Protein AF-A0A641RES5-F1 (afdb_monomer_lite)

Sequence (97 aa):
DKEAGMHVYKGEKPREEKEKRKERELVNVARDIFGRQTRITYIDLCEQLQQVLDIKERTAKSYIRFMRERDIITKDTANQSCFVIGSYNLRWNTSCP

pLDDT: mean 74.21, std 16.54, range [33.75, 90.44]

Foldseek 3Di:
DDDPPPPPCPDPPDPVVVVVVVVVQLLVLLVVVCVVPQKDFPVRQLVSCCVSVVDDSVVSVVSVVVCVVLQQWDQDPVHNRIIGGGPNVVVPVVPDD

Organism: Bacteroides ovatus (NCBI:txid28116)

Secondary structure (DSSP, 8-state):
---------TT---HHHHHHHHHHHHHHHHHHHHHH-S-EEHHHHHHHHHHHHT--HHHHHHHHHHHHHTTSEEE-SS-TTEEEE-GGGGGTTT---

Structure (mmCIF, N/CA/C/O backbone):
data_AF-A0A641RES5-F1
#
_entry.id   AF-A0A641RES5-F1
#
loop_
_atom_site.group_PDB
_atom_site.id
_atom_site.type_symbol
_atom_site.label_atom_id
_atom_site.label_alt_id
_atom_site.label_comp_id
_atom_site.label_asym_id
_atom_site.label_entity_id
_atom_site.label_seq_id
_atom_site.pdbx_PDB_ins_code
_atom_site.Cartn_x
_atom_site.Cartn_y
_atom_site.Cartn_z
_atom_site.occupancy
_atom_site.B_iso_or_equiv
_atom_site.auth_seq_id
_atom_site.auth_comp_id
_atom_site.auth_asym_id
_atom_site.auth_atom_id
_atom_site.pdbx_PDB_model_num
ATOM 1 N N . ASP A 1 1 ? 7.096 23.165 43.212 1.00 45.72 1 ASP A N 1
ATOM 2 C CA . ASP A 1 1 ? 6.485 21.858 42.948 1.00 45.72 1 ASP A CA 1
ATOM 3 C C . ASP A 1 1 ? 5.236 22.102 42.115 1.00 45.72 1 ASP A C 1
ATOM 5 O O . ASP A 1 1 ? 4.315 22.736 42.613 1.00 45.72 1 ASP A O 1
ATOM 9 N N . LYS A 1 2 ? 5.300 21.862 40.801 1.00 47.94 2 LYS A N 1
ATOM 10 C CA . LYS A 1 2 ? 4.318 22.367 39.828 1.00 47.94 2 LYS A CA 1
ATOM 11 C C . LYS A 1 2 ? 3.690 21.181 39.108 1.00 47.94 2 LYS A C 1
ATOM 13 O O . LYS A 1 2 ? 4.360 20.528 38.318 1.00 47.94 2 LYS A O 1
ATOM 18 N N . GLU A 1 3 ? 2.434 20.928 39.466 1.00 42.59 3 GLU A N 1
ATOM 19 C CA . GLU A 1 3 ? 1.378 20.293 38.675 1.00 42.59 3 GLU A CA 1
ATOM 20 C C . GLU A 1 3 ? 1.875 19.352 37.573 1.00 42.59 3 GLU A C 1
ATOM 22 O O . GLU A 1 3 ? 2.050 19.734 36.414 1.00 42.59 3 GLU A O 1
ATOM 27 N N . ALA A 1 4 ? 2.054 18.084 37.948 1.00 50.34 4 ALA A N 1
ATOM 28 C CA . ALA A 1 4 ? 2.066 16.977 37.011 1.00 50.34 4 ALA A CA 1
ATOM 29 C C . ALA A 1 4 ? 0.719 16.972 36.272 1.00 50.34 4 ALA A C 1
ATOM 31 O O . ALA A 1 4 ? -0.271 16.425 36.757 1.00 50.34 4 ALA A O 1
ATOM 32 N N . GLY A 1 5 ? 0.692 17.645 35.120 1.00 47.56 5 GLY A N 1
ATOM 33 C CA . GLY A 1 5 ? -0.402 17.655 34.162 1.00 47.56 5 GLY A CA 1
ATOM 34 C C . GLY A 1 5 ? -0.693 16.235 33.705 1.00 47.56 5 GLY A C 1
ATOM 35 O O . GLY A 1 5 ? -0.147 15.750 32.715 1.00 47.56 5 GLY A O 1
ATOM 36 N N . MET A 1 6 ? -1.549 15.563 34.469 1.00 60.38 6 MET A N 1
ATOM 37 C CA . MET A 1 6 ? -2.173 14.299 34.137 1.00 60.38 6 MET A CA 1
ATOM 38 C C . MET A 1 6 ? -3.045 14.529 32.904 1.00 60.38 6 MET A C 1
ATOM 40 O O . MET A 1 6 ? -4.235 14.823 33.003 1.00 60.38 6 MET A O 1
ATOM 44 N N . HIS A 1 7 ? -2.454 14.394 31.719 1.00 52.59 7 HIS A N 1
ATOM 45 C CA . HIS A 1 7 ? -3.217 14.197 30.499 1.00 52.59 7 HIS A CA 1
ATOM 46 C C . HIS A 1 7 ? -3.802 12.782 30.551 1.00 52.59 7 HIS A C 1
ATOM 48 O O . HIS A 1 7 ? -3.266 11.822 30.005 1.00 52.59 7 HIS A O 1
ATOM 54 N N . VAL A 1 8 ? -4.901 12.650 31.288 1.00 47.84 8 VAL A N 1
ATOM 55 C CA . VAL A 1 8 ? -5.742 11.461 31.275 1.00 47.84 8 VAL A CA 1
ATOM 56 C C . VAL A 1 8 ? -6.484 11.476 29.941 1.00 47.84 8 VAL A C 1
ATOM 58 O O . VAL A 1 8 ? -7.537 12.098 29.823 1.00 47.84 8 VAL A O 1
ATOM 61 N N . TYR A 1 9 ? -5.944 10.809 28.919 1.00 45.97 9 TYR A N 1
ATOM 62 C CA . TYR A 1 9 ? -6.639 10.617 27.644 1.00 45.97 9 TYR A CA 1
ATOM 63 C C . TYR A 1 9 ? -7.752 9.561 27.812 1.00 45.97 9 TYR A C 1
ATOM 65 O O . TYR A 1 9 ? -7.697 8.437 27.314 1.00 45.97 9 TYR A O 1
ATOM 73 N N . LYS A 1 10 ? -8.806 9.914 28.558 1.00 50.06 10 LYS A N 1
ATOM 74 C CA . LYS A 1 10 ? -10.096 9.207 28.562 1.00 50.06 10 LYS A CA 1
ATOM 75 C C . LYS A 1 10 ? -10.806 9.513 27.235 1.00 50.06 10 LYS A C 1
ATOM 77 O O . LYS A 1 10 ? -11.682 10.364 27.166 1.00 50.06 10 LYS A O 1
ATOM 82 N N . GLY A 1 11 ? -10.377 8.845 26.165 1.00 49.16 11 GLY A N 1
ATOM 83 C CA . GLY A 1 11 ? -10.937 9.013 24.815 1.00 49.16 11 GLY A CA 1
ATOM 84 C C . GLY A 1 11 ? -10.236 8.223 23.702 1.00 49.16 11 GLY A C 1
ATOM 85 O O . GLY A 1 11 ? -10.750 8.138 22.589 1.00 49.16 11 GLY A O 1
ATOM 86 N N . GLU A 1 12 ? -9.089 7.601 23.976 1.00 44.47 12 GLU A N 1
ATOM 87 C CA . GLU A 1 12 ? -8.310 6.838 23.000 1.00 44.47 12 GLU A CA 1
ATOM 88 C C . GLU A 1 12 ? -8.841 5.402 22.942 1.00 44.47 12 GLU A C 1
ATOM 90 O O . GLU A 1 12 ? -8.258 4.471 23.489 1.00 44.47 12 GLU A O 1
ATOM 95 N N . LYS A 1 13 ? -9.960 5.179 22.241 1.00 42.97 13 LYS A N 1
ATOM 96 C CA . LYS A 1 13 ? -10.073 3.883 21.559 1.00 42.97 13 LYS A CA 1
ATOM 97 C C . LYS A 1 13 ? -8.989 3.860 20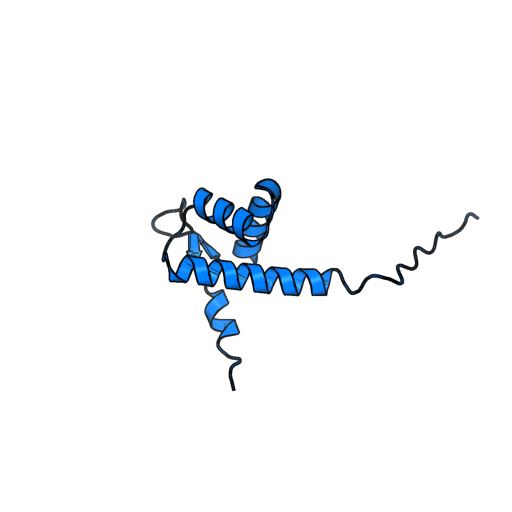.473 1.00 42.97 13 LYS A C 1
ATOM 99 O O . LYS A 1 13 ? -8.854 4.821 19.712 1.00 42.97 13 LYS A O 1
ATOM 104 N N . PRO A 1 14 ? -8.153 2.820 20.477 1.00 49.91 14 PRO A N 1
ATOM 105 C CA . PRO A 1 14 ? -6.708 2.947 20.576 1.00 49.91 14 PRO A CA 1
ATOM 106 C C . PRO A 1 14 ? -6.098 3.233 19.209 1.00 49.91 14 PRO A C 1
ATOM 108 O O . PRO A 1 14 ? -6.577 2.746 18.182 1.00 49.91 14 PRO A O 1
ATOM 111 N N . ARG A 1 15 ? -5.001 3.992 19.195 1.00 49.91 15 ARG A N 1
ATOM 112 C CA . ARG A 1 15 ? -4.164 4.224 18.006 1.00 49.91 15 ARG A CA 1
ATOM 113 C C . ARG A 1 15 ? -3.895 2.917 17.240 1.00 49.91 15 ARG A C 1
ATOM 115 O O . ARG A 1 15 ? -4.025 2.879 16.021 1.00 49.91 15 ARG A O 1
ATOM 122 N N . GLU A 1 16 ? -3.714 1.832 17.987 1.00 55.03 16 GLU A N 1
ATOM 123 C CA . GLU A 1 16 ? -3.505 0.477 17.483 1.00 55.03 16 GLU A CA 1
ATOM 124 C C . GLU A 1 16 ? -4.707 -0.133 16.725 1.00 55.03 16 GLU A C 1
ATOM 126 O O . GLU A 1 16 ? -4.521 -0.772 15.693 1.00 55.03 16 GLU A O 1
ATOM 131 N N . GLU A 1 17 ? -5.954 0.079 17.160 1.00 55.75 17 GLU A N 1
ATOM 132 C CA . GLU A 1 17 ? -7.145 -0.452 16.461 1.00 55.75 17 GLU A CA 1
ATOM 133 C C . GLU A 1 17 ? -7.400 0.297 15.147 1.00 55.75 17 GLU A C 1
ATOM 135 O O . GLU A 1 17 ? -7.780 -0.304 14.137 1.00 55.75 17 GLU A O 1
ATOM 140 N N . LYS A 1 18 ? -7.128 1.611 15.126 1.00 61.38 18 LYS A N 1
ATOM 141 C CA . LYS A 1 18 ? -7.142 2.395 13.882 1.00 61.38 18 LYS A CA 1
ATOM 142 C C . LYS A 1 18 ? -6.080 1.897 12.902 1.00 61.38 18 LYS A C 1
ATOM 144 O O . LYS A 1 18 ? -6.350 1.846 11.705 1.00 61.38 18 LYS A O 1
ATOM 149 N N . GLU A 1 19 ? -4.904 1.510 13.385 1.00 64.56 19 GLU A N 1
ATOM 150 C CA . GLU A 1 19 ? -3.841 0.955 12.541 1.00 64.56 19 GLU A CA 1
ATOM 151 C C . GLU A 1 19 ? -4.158 -0.459 12.044 1.00 64.56 19 GLU A C 1
ATOM 153 O O . GLU A 1 19 ? -3.985 -0.726 10.858 1.00 64.56 19 GLU A O 1
ATOM 158 N N . LYS A 1 20 ? -4.745 -1.330 12.874 1.00 69.25 20 LYS A N 1
ATOM 159 C CA . LYS A 1 20 ? -5.210 -2.665 12.446 1.00 69.25 20 LYS A CA 1
ATOM 160 C C . LYS A 1 20 ? -6.280 -2.598 11.359 1.00 69.25 20 LYS A C 1
ATOM 162 O O . LYS A 1 20 ? -6.331 -3.472 10.493 1.00 69.25 20 LYS A O 1
ATOM 167 N N . ARG A 1 21 ? -7.157 -1.589 11.398 1.00 68.75 21 ARG A N 1
ATOM 168 C CA . ARG A 1 21 ? -8.148 -1.370 10.335 1.00 68.75 21 ARG A CA 1
ATOM 169 C C . ARG A 1 21 ? -7.478 -0.871 9.054 1.00 68.75 21 ARG A C 1
ATOM 171 O O . ARG A 1 21 ? -7.745 -1.429 7.999 1.00 68.75 21 ARG A O 1
ATOM 178 N N . LYS A 1 22 ? -6.544 0.083 9.158 1.00 72.44 22 LYS A N 1
ATOM 179 C CA . LYS A 1 22 ? -5.751 0.577 8.017 1.00 72.44 22 LYS A CA 1
ATOM 180 C C . LYS A 1 22 ? -4.918 -0.513 7.357 1.00 72.44 22 LYS A C 1
ATOM 182 O O . LYS A 1 22 ? -4.872 -0.568 6.140 1.00 72.44 22 LYS A O 1
ATOM 187 N N . GLU A 1 23 ? -4.285 -1.388 8.132 1.00 78.81 23 GLU A N 1
ATOM 188 C CA . GLU A 1 23 ? -3.538 -2.518 7.582 1.00 78.81 23 GLU A CA 1
ATOM 189 C C . GLU A 1 23 ? -4.443 -3.431 6.761 1.00 78.81 23 GLU A C 1
ATOM 191 O O . GLU A 1 23 ? -4.104 -3.762 5.630 1.00 78.81 23 GLU A O 1
ATOM 196 N N . ARG A 1 24 ? -5.611 -3.802 7.297 1.00 80.44 24 ARG A N 1
ATOM 197 C CA . ARG A 1 24 ? -6.569 -4.631 6.557 1.00 80.44 24 ARG A CA 1
ATOM 198 C C . ARG A 1 24 ? -7.029 -3.958 5.270 1.00 80.44 24 ARG A C 1
ATOM 200 O O . ARG A 1 24 ? -7.105 -4.629 4.247 1.00 80.44 24 ARG A O 1
ATOM 207 N N . GLU A 1 25 ? -7.288 -2.654 5.310 1.00 83.06 25 GLU A N 1
ATOM 208 C CA . GLU A 1 25 ? -7.655 -1.879 4.121 1.00 83.06 25 GLU A CA 1
ATOM 209 C C . GLU A 1 25 ? -6.511 -1.888 3.100 1.00 83.06 25 GLU A C 1
ATOM 211 O O . GLU A 1 25 ? -6.736 -2.229 1.947 1.00 83.06 25 GLU A O 1
ATOM 216 N N . LEU A 1 26 ? -5.269 -1.625 3.525 1.00 85.06 26 LEU A N 1
ATOM 217 C CA . LEU A 1 26 ? -4.076 -1.668 2.671 1.00 85.06 26 LEU A CA 1
ATOM 218 C C . LEU A 1 26 ? -3.880 -3.046 2.025 1.00 85.06 26 LEU A C 1
ATOM 220 O O . LEU A 1 26 ? -3.604 -3.127 0.831 1.00 85.06 26 LEU A O 1
ATOM 224 N N . VAL A 1 27 ? -4.047 -4.128 2.788 1.00 84.31 27 VAL A N 1
ATOM 225 C CA . VAL A 1 27 ? -3.967 -5.504 2.274 1.00 84.31 27 VAL A CA 1
ATOM 226 C C . VAL A 1 27 ? -5.073 -5.768 1.257 1.00 84.31 27 VAL A C 1
ATOM 228 O O . VAL A 1 27 ? -4.807 -6.353 0.209 1.00 84.31 27 VAL A O 1
ATOM 231 N N . ASN A 1 28 ? -6.303 -5.338 1.541 1.00 84.06 28 ASN A N 1
ATOM 232 C CA . ASN A 1 28 ? -7.434 -5.552 0.646 1.00 84.06 28 ASN A CA 1
ATOM 233 C C . ASN A 1 28 ? -7.289 -4.741 -0.649 1.00 84.06 28 ASN A C 1
ATOM 235 O O . ASN A 1 28 ? -7.533 -5.273 -1.725 1.00 84.06 28 ASN A O 1
ATOM 239 N N . VAL A 1 29 ? -6.805 -3.499 -0.551 1.00 85.94 29 VAL A N 1
ATOM 240 C CA . VAL A 1 29 ? -6.455 -2.646 -1.694 1.00 85.94 29 VAL A CA 1
ATOM 241 C C . VAL A 1 29 ? -5.365 -3.298 -2.524 1.00 85.94 29 VAL A C 1
ATOM 243 O O . VAL A 1 29 ? -5.560 -3.501 -3.714 1.00 85.94 29 VAL A O 1
ATOM 246 N N . ALA A 1 30 ? -4.254 -3.711 -1.907 1.00 85.00 30 ALA A N 1
ATOM 247 C CA . ALA A 1 30 ? -3.211 -4.441 -2.616 1.00 85.00 30 ALA A CA 1
ATOM 248 C C . ALA A 1 30 ? -3.796 -5.681 -3.309 1.00 85.00 30 ALA A C 1
ATOM 250 O O . ALA A 1 30 ? -3.522 -5.905 -4.479 1.00 85.00 30 ALA A O 1
ATOM 251 N N . ARG A 1 31 ? -4.664 -6.453 -2.647 1.00 83.44 31 ARG A N 1
ATOM 252 C CA . ARG A 1 31 ? -5.302 -7.627 -3.257 1.00 83.44 31 ARG A CA 1
ATOM 253 C C . ARG A 1 31 ? -6.190 -7.273 -4.452 1.00 83.44 31 ARG A C 1
ATOM 255 O O . ARG A 1 31 ? -6.115 -7.972 -5.456 1.00 83.44 31 ARG A O 1
ATOM 262 N N . ASP A 1 32 ? -7.009 -6.229 -4.359 1.00 85.75 32 ASP A N 1
ATOM 263 C CA . ASP A 1 32 ? -7.877 -5.796 -5.463 1.00 85.75 32 ASP A CA 1
ATOM 264 C C . ASP A 1 32 ? -7.049 -5.331 -6.670 1.00 85.75 32 ASP A C 1
ATOM 266 O O . ASP A 1 32 ? -7.292 -5.747 -7.802 1.00 85.75 32 ASP A O 1
ATOM 270 N N . ILE A 1 33 ? -5.994 -4.561 -6.398 1.00 85.62 33 ILE A N 1
ATOM 271 C CA . ILE A 1 33 ? -5.025 -4.083 -7.385 1.00 85.62 33 ILE A CA 1
ATOM 272 C C . ILE A 1 33 ? -4.305 -5.253 -8.056 1.00 85.62 33 ILE A C 1
ATOM 274 O O . ILE A 1 33 ? -4.331 -5.395 -9.280 1.00 85.62 33 ILE A O 1
ATOM 278 N N . PHE A 1 34 ? -3.669 -6.109 -7.252 1.00 84.06 34 PHE A N 1
ATOM 279 C CA . PHE A 1 34 ? -2.859 -7.216 -7.747 1.00 84.06 34 PHE A CA 1
ATOM 280 C C . PHE A 1 34 ? -3.702 -8.322 -8.388 1.00 84.06 34 PHE A C 1
ATOM 282 O O . PHE A 1 34 ? -3.206 -9.056 -9.241 1.00 84.06 34 PHE A O 1
ATOM 289 N N . GLY A 1 35 ? -4.987 -8.414 -8.029 1.00 81.69 35 GLY A N 1
ATOM 290 C CA . GLY A 1 35 ? -5.964 -9.269 -8.697 1.00 81.69 35 GLY A CA 1
ATOM 291 C C . GLY A 1 35 ? -6.254 -8.839 -10.137 1.00 81.69 35 GLY A C 1
ATOM 292 O O . GLY A 1 35 ? -6.604 -9.682 -10.959 1.00 81.69 35 GLY A O 1
ATOM 293 N N . ARG A 1 36 ? -6.069 -7.552 -10.465 1.00 84.12 36 ARG A N 1
ATOM 294 C CA . ARG A 1 36 ? -6.197 -7.017 -11.833 1.00 84.12 36 ARG A CA 1
ATOM 295 C C . ARG A 1 36 ? -4.857 -6.943 -12.563 1.00 84.12 36 ARG A C 1
ATOM 297 O O . ARG A 1 36 ? -4.815 -7.129 -13.775 1.00 84.12 36 ARG A O 1
ATOM 304 N N . GLN A 1 37 ? -3.768 -6.671 -11.845 1.00 79.00 37 GLN A N 1
ATOM 305 C CA . GLN A 1 37 ? -2.420 -6.554 -12.403 1.00 79.00 37 GLN A CA 1
ATOM 306 C C . GLN A 1 37 ? -1.392 -7.277 -11.533 1.00 79.00 37 GLN A C 1
ATOM 308 O O . GLN A 1 37 ? -1.109 -6.859 -10.420 1.00 79.00 37 GLN A O 1
ATOM 313 N N . THR A 1 38 ? -0.711 -8.290 -12.065 1.00 80.69 38 THR A N 1
ATOM 314 C CA . THR A 1 38 ? 0.333 -9.028 -11.325 1.00 80.69 38 THR A CA 1
ATOM 315 C C . THR A 1 38 ? 1.545 -8.174 -10.939 1.00 80.69 38 THR A C 1
ATOM 317 O O . THR A 1 38 ? 2.298 -8.551 -10.045 1.00 80.69 38 THR A O 1
ATOM 320 N N . ARG A 1 39 ? 1.732 -7.023 -11.595 1.00 84.56 39 ARG A N 1
ATOM 321 C CA . ARG A 1 3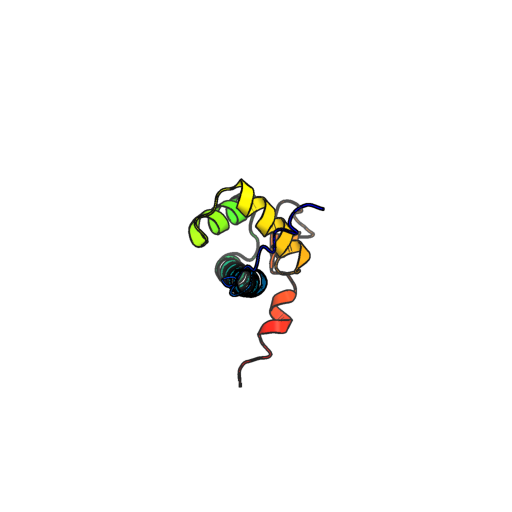9 ? 2.814 -6.064 -11.360 1.00 84.56 39 ARG A CA 1
ATOM 322 C C . ARG A 1 39 ? 2.268 -4.645 -11.435 1.00 84.56 39 ARG A C 1
ATOM 324 O O . ARG A 1 39 ? 1.565 -4.320 -12.387 1.00 84.56 39 ARG A O 1
ATOM 331 N N . ILE A 1 40 ? 2.643 -3.808 -10.477 1.00 87.81 40 ILE A N 1
ATOM 332 C CA . ILE A 1 40 ? 2.239 -2.402 -10.432 1.00 87.81 40 ILE A CA 1
ATOM 333 C C . ILE A 1 40 ? 3.458 -1.497 -10.283 1.00 87.81 40 ILE A C 1
ATOM 335 O O . ILE A 1 40 ? 4.400 -1.811 -9.553 1.00 87.81 40 ILE A O 1
ATOM 339 N N . THR A 1 41 ? 3.469 -0.369 -10.988 1.00 90.31 41 THR A N 1
ATOM 340 C CA . THR A 1 41 ? 4.547 0.617 -10.842 1.00 90.31 41 THR A CA 1
ATOM 341 C C . THR A 1 41 ? 4.367 1.428 -9.564 1.00 90.31 41 THR A C 1
ATOM 343 O O . THR A 1 41 ? 3.281 1.512 -8.998 1.00 90.31 41 THR A O 1
ATOM 346 N N . TYR A 1 42 ? 5.440 2.065 -9.100 1.00 86.19 42 TYR A N 1
ATOM 347 C CA . TYR A 1 42 ? 5.369 2.945 -7.934 1.00 86.19 42 TYR A CA 1
ATOM 348 C C . TYR A 1 42 ? 4.336 4.078 -8.075 1.00 86.19 42 TYR A C 1
ATOM 350 O O . TYR A 1 42 ? 3.673 4.426 -7.100 1.00 86.19 42 TYR A O 1
ATOM 358 N N . ILE A 1 43 ? 4.226 4.651 -9.279 1.00 89.44 43 ILE A N 1
ATOM 359 C CA . ILE A 1 43 ? 3.325 5.770 -9.585 1.00 89.44 43 ILE A CA 1
ATOM 360 C C . ILE A 1 43 ? 1.878 5.300 -9.436 1.00 89.44 43 ILE A C 1
ATOM 362 O O . ILE A 1 43 ? 1.138 5.851 -8.627 1.00 89.44 43 ILE A O 1
ATOM 366 N N . ASP A 1 44 ? 1.538 4.204 -10.111 1.00 89.88 44 ASP A N 1
ATOM 367 C CA . ASP A 1 44 ? 0.188 3.641 -10.112 1.00 89.88 44 ASP A CA 1
ATOM 368 C C . ASP A 1 44 ? -0.218 3.156 -8.710 1.00 89.88 44 ASP A C 1
ATOM 370 O O . ASP A 1 44 ? -1.305 3.455 -8.224 1.00 89.88 44 ASP A O 1
ATOM 374 N N . LEU A 1 45 ? 0.703 2.518 -7.975 1.00 88.00 45 LEU A N 1
ATOM 375 C CA . LEU A 1 45 ? 0.456 2.099 -6.592 1.00 88.00 45 LEU A CA 1
ATOM 376 C C . LEU A 1 45 ? 0.146 3.297 -5.686 1.00 88.00 45 LEU A C 1
ATOM 378 O O . LEU A 1 45 ? -0.727 3.221 -4.822 1.00 88.00 45 LEU A O 1
ATOM 382 N N . CYS A 1 46 ? 0.862 4.405 -5.881 1.00 89.31 46 CYS A N 1
ATOM 383 C CA . CYS A 1 46 ? 0.629 5.639 -5.151 1.00 89.31 46 CYS A CA 1
ATOM 384 C C . CYS A 1 46 ? -0.729 6.256 -5.509 1.00 89.31 46 CYS A C 1
ATOM 386 O O . CYS A 1 46 ? -1.454 6.670 -4.609 1.00 89.31 46 CYS A O 1
ATOM 388 N N . GLU A 1 47 ? -1.093 6.309 -6.791 1.00 90.44 47 GLU A N 1
ATOM 389 C CA . GLU A 1 47 ? -2.393 6.817 -7.249 1.00 90.44 47 GLU A CA 1
ATOM 390 C C . GLU A 1 47 ? -3.555 5.980 -6.712 1.00 90.44 47 GLU A C 1
ATOM 392 O O . GLU A 1 47 ? -4.492 6.535 -6.140 1.00 90.44 47 GLU A O 1
ATOM 397 N N . GLN A 1 48 ? -3.466 4.651 -6.781 1.00 89.56 48 GLN A N 1
ATOM 398 C CA . GLN A 1 48 ? -4.520 3.777 -6.265 1.00 89.56 48 GLN A CA 1
ATOM 399 C C . GLN A 1 48 ? -4.664 3.875 -4.743 1.00 89.56 48 GLN A C 1
ATOM 401 O O . GLN A 1 48 ? -5.782 3.911 -4.229 1.00 89.56 48 GLN A O 1
ATOM 406 N N . LEU A 1 49 ? -3.555 4.006 -4.008 1.00 88.62 49 LEU A N 1
ATOM 407 C CA . LEU A 1 49 ? -3.593 4.294 -2.572 1.00 88.62 49 LEU A CA 1
ATOM 408 C C . LEU A 1 49 ? -4.280 5.629 -2.272 1.00 88.62 49 LEU A C 1
ATOM 410 O O . LEU A 1 49 ? -5.091 5.696 -1.351 1.00 88.62 49 LEU A O 1
ATOM 414 N N . GLN A 1 50 ? -3.963 6.679 -3.033 1.00 87.75 50 GLN A N 1
ATOM 415 C CA . GLN A 1 50 ? -4.589 7.992 -2.878 1.00 87.75 50 GLN A CA 1
ATOM 416 C C . GLN A 1 50 ? -6.089 7.936 -3.179 1.00 87.75 50 GLN A C 1
ATOM 418 O O . GLN A 1 50 ? -6.861 8.490 -2.408 1.00 87.75 50 GLN A O 1
ATOM 423 N N . GLN A 1 51 ? -6.503 7.221 -4.228 1.00 88.06 51 GLN A N 1
ATOM 424 C CA . GLN A 1 51 ? -7.904 7.119 -4.635 1.00 88.06 51 GLN A CA 1
ATOM 425 C C . GLN A 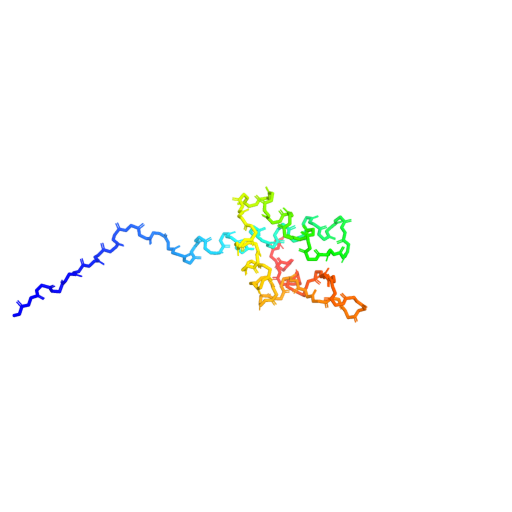1 51 ? -8.753 6.298 -3.657 1.00 88.06 51 GLN A C 1
ATOM 427 O O . GLN A 1 51 ? -9.881 6.681 -3.362 1.00 88.06 51 GLN A O 1
ATOM 432 N N . VAL A 1 52 ? -8.242 5.168 -3.151 1.00 84.38 52 VAL A N 1
ATOM 433 C CA . VAL A 1 52 ? -9.034 4.297 -2.265 1.00 84.38 52 VAL A CA 1
ATOM 434 C C . VAL A 1 52 ? -9.054 4.807 -0.825 1.00 84.38 52 VAL A C 1
ATOM 436 O O . VAL A 1 52 ? -10.082 4.717 -0.159 1.00 84.38 52 VAL A O 1
ATOM 439 N N . LEU A 1 53 ? -7.933 5.339 -0.329 1.00 82.31 53 LEU A N 1
ATOM 440 C CA . LEU A 1 53 ? -7.827 5.805 1.058 1.00 82.31 53 LEU A CA 1
ATOM 441 C C . LEU A 1 53 ? -8.065 7.312 1.220 1.00 82.31 53 LEU A C 1
ATOM 443 O O . LEU A 1 53 ? -7.993 7.798 2.348 1.00 82.31 53 LEU A O 1
ATOM 447 N N . ASP A 1 54 ? -8.310 8.037 0.126 1.00 85.75 54 ASP A N 1
ATOM 448 C CA . ASP A 1 54 ? -8.429 9.502 0.085 1.00 85.75 54 ASP A CA 1
ATOM 449 C C . ASP A 1 54 ? -7.268 10.197 0.826 1.00 85.75 54 ASP A C 1
ATOM 451 O O . ASP A 1 54 ? -7.424 11.048 1.703 1.00 85.75 54 ASP A O 1
ATOM 455 N N . ILE A 1 55 ? -6.045 9.753 0.529 1.00 85.88 55 ILE A N 1
ATOM 456 C CA . ILE A 1 55 ? -4.820 10.280 1.139 1.00 85.88 55 ILE A CA 1
ATOM 457 C C . ILE A 1 55 ? -4.008 11.090 0.134 1.00 85.88 55 ILE A C 1
ATOM 459 O O . ILE A 1 55 ? -4.198 11.003 -1.070 1.00 85.88 55 ILE A O 1
ATOM 463 N N . LYS A 1 56 ? -3.036 11.858 0.634 1.00 88.75 56 LYS A N 1
ATOM 464 C CA . LYS A 1 56 ? -2.060 12.575 -0.202 1.00 88.75 56 LYS A CA 1
ATOM 465 C C . LYS A 1 56 ? -0.861 11.689 -0.537 1.00 88.75 56 LYS A C 1
ATOM 467 O O . LYS A 1 56 ? -0.493 10.831 0.269 1.00 88.75 56 LYS A O 1
ATOM 472 N N . GLU A 1 57 ? -0.155 11.998 -1.629 1.00 87.06 57 GLU A N 1
ATOM 473 C CA . GLU A 1 57 ? 1.091 11.319 -2.045 1.00 87.06 57 GLU A CA 1
ATOM 474 C C . GLU A 1 57 ? 2.096 11.152 -0.889 1.00 87.06 57 GLU A C 1
ATOM 476 O O . GLU A 1 57 ? 2.701 10.097 -0.711 1.00 87.06 57 GLU A O 1
ATOM 481 N N . ARG A 1 58 ? 2.230 12.182 -0.040 1.00 86.62 58 ARG A N 1
ATOM 482 C CA . AR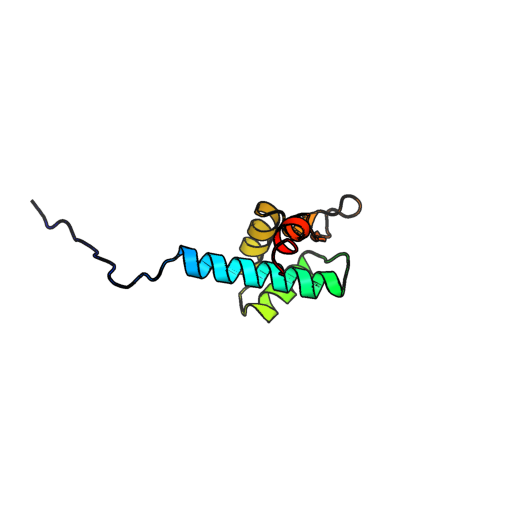G A 1 58 ? 3.085 12.175 1.164 1.00 86.62 58 ARG A CA 1
ATOM 483 C C . ARG A 1 58 ? 2.796 10.963 2.065 1.00 86.62 58 ARG A C 1
ATOM 485 O O . ARG A 1 58 ? 3.719 10.322 2.561 1.00 86.62 58 ARG A O 1
ATOM 492 N N . THR A 1 59 ? 1.515 10.662 2.270 1.00 85.56 59 THR A N 1
ATOM 493 C CA . THR A 1 59 ? 1.037 9.553 3.102 1.00 85.56 59 THR A CA 1
ATOM 494 C C . THR A 1 59 ? 1.130 8.232 2.349 1.00 85.56 59 THR A C 1
ATOM 496 O O . THR A 1 59 ? 1.573 7.244 2.929 1.00 85.56 59 THR A O 1
ATOM 499 N N . ALA A 1 60 ? 0.798 8.222 1.054 1.00 87.88 60 ALA A N 1
ATOM 500 C CA . ALA A 1 60 ? 0.923 7.039 0.204 1.00 87.88 60 ALA A CA 1
ATOM 501 C C . ALA A 1 60 ? 2.372 6.526 0.167 1.00 87.88 60 ALA A C 1
ATOM 503 O O . ALA A 1 60 ? 2.607 5.336 0.342 1.00 87.88 60 ALA A O 1
ATOM 504 N N . LYS A 1 61 ? 3.363 7.427 0.107 1.00 88.50 61 LYS A N 1
ATOM 505 C CA . LYS A 1 61 ? 4.793 7.116 0.291 1.00 88.50 61 LYS A CA 1
ATOM 506 C C . LYS A 1 61 ? 5.079 6.325 1.566 1.00 88.50 61 LYS A C 1
ATOM 508 O O . LYS A 1 61 ? 5.783 5.315 1.526 1.00 88.50 61 LYS A O 1
ATOM 513 N N . SER A 1 62 ? 4.529 6.786 2.687 1.00 89.31 62 SER A N 1
ATOM 514 C CA . SER A 1 62 ? 4.667 6.116 3.982 1.00 89.31 62 SER A CA 1
ATOM 515 C C . SER A 1 62 ? 3.982 4.746 3.977 1.00 89.31 62 SER A C 1
ATOM 517 O O . SER A 1 62 ? 4.529 3.776 4.495 1.00 89.31 62 SER A O 1
ATOM 519 N N . TYR A 1 63 ? 2.826 4.633 3.321 1.00 86.81 63 TYR A N 1
ATOM 520 C CA . TYR A 1 63 ? 2.085 3.377 3.208 1.00 86.81 63 TYR A CA 1
ATOM 521 C C . TYR A 1 63 ? 2.763 2.351 2.310 1.00 86.81 63 TYR A C 1
ATOM 523 O O . TYR A 1 63 ? 2.815 1.192 2.693 1.00 86.81 63 TYR A O 1
ATOM 531 N N . ILE A 1 64 ? 3.376 2.749 1.196 1.00 88.56 64 ILE A N 1
ATOM 532 C CA . ILE A 1 64 ? 4.179 1.840 0.364 1.00 88.56 64 ILE A CA 1
ATOM 533 C C . ILE A 1 64 ? 5.358 1.287 1.177 1.00 88.56 64 ILE A C 1
ATOM 535 O O . ILE A 1 64 ? 5.648 0.090 1.131 1.00 88.56 64 ILE A O 1
ATOM 539 N N . ARG A 1 65 ? 6.017 2.139 1.977 1.00 87.62 65 ARG A N 1
ATOM 540 C CA . ARG A 1 65 ? 7.080 1.698 2.891 1.00 87.62 65 ARG A CA 1
ATOM 541 C C . ARG A 1 65 ? 6.548 0.698 3.918 1.00 87.62 65 ARG A C 1
ATOM 543 O O . ARG A 1 65 ? 7.169 -0.342 4.108 1.00 87.62 65 ARG A O 1
ATOM 550 N N . PHE A 1 66 ? 5.400 0.991 4.524 1.00 86.25 66 PHE A N 1
ATOM 551 C CA . PHE A 1 66 ? 4.752 0.119 5.501 1.00 86.25 66 PHE A CA 1
ATOM 552 C C . PHE A 1 66 ? 4.331 -1.226 4.892 1.00 86.25 66 PHE A C 1
ATOM 554 O O . PHE A 1 66 ? 4.620 -2.276 5.453 1.00 86.25 66 PHE A O 1
ATOM 561 N N . MET A 1 67 ? 3.718 -1.213 3.706 1.00 85.81 67 MET A N 1
ATOM 562 C CA . MET A 1 67 ? 3.337 -2.418 2.968 1.00 85.81 67 MET A CA 1
ATOM 563 C C . MET A 1 67 ? 4.547 -3.305 2.677 1.00 85.81 67 MET A C 1
ATOM 565 O O . MET A 1 67 ? 4.457 -4.522 2.818 1.00 85.81 67 MET A O 1
ATOM 569 N N . ARG A 1 68 ? 5.689 -2.708 2.319 1.00 86.25 68 ARG A N 1
ATOM 570 C CA . ARG A 1 68 ? 6.941 -3.444 2.116 1.00 86.25 68 ARG A CA 1
ATOM 571 C C . ARG A 1 68 ? 7.495 -4.019 3.420 1.00 86.25 68 ARG A C 1
ATOM 573 O O . ARG A 1 68 ? 7.993 -5.134 3.428 1.00 86.25 68 ARG A O 1
ATOM 580 N N . GLU A 1 69 ? 7.420 -3.270 4.516 1.00 85.38 69 GLU A N 1
ATOM 581 C CA . GLU A 1 69 ? 7.900 -3.715 5.832 1.00 85.38 69 GLU A CA 1
ATOM 582 C C . GLU A 1 69 ? 7.064 -4.873 6.397 1.00 85.38 69 GLU A C 1
ATOM 584 O O . GLU A 1 69 ? 7.587 -5.763 7.062 1.00 85.38 69 GLU A O 1
ATOM 589 N N . ARG A 1 70 ? 5.765 -4.898 6.077 1.00 82.19 70 ARG A N 1
ATOM 590 C CA . ARG A 1 70 ? 4.833 -5.973 6.445 1.00 82.19 70 ARG A CA 1
ATOM 591 C C . ARG A 1 70 ? 4.827 -7.145 5.455 1.00 82.19 70 ARG A C 1
ATOM 593 O O . ARG A 1 70 ? 4.018 -8.051 5.627 1.00 82.19 70 ARG A O 1
ATOM 600 N N . ASP A 1 71 ? 5.697 -7.133 4.443 1.00 85.62 71 ASP A N 1
ATOM 601 C CA . ASP A 1 71 ? 5.762 -8.129 3.358 1.00 85.62 71 ASP A CA 1
ATOM 602 C C . ASP A 1 71 ? 4.445 -8.276 2.560 1.00 85.62 71 ASP A C 1
ATOM 604 O O . ASP A 1 71 ? 4.154 -9.310 1.961 1.00 85.62 71 ASP A O 1
ATOM 608 N N . ILE A 1 72 ? 3.613 -7.227 2.551 1.00 85.50 72 ILE A N 1
ATOM 609 C CA . ILE A 1 72 ? 2.363 -7.174 1.773 1.00 85.50 72 ILE A CA 1
ATOM 610 C C . ILE A 1 72 ? 2.686 -7.020 0.286 1.00 85.50 72 ILE A C 1
ATOM 612 O O . ILE A 1 72 ? 2.040 -7.635 -0.562 1.00 85.50 72 ILE A O 1
ATOM 616 N N . ILE A 1 73 ? 3.699 -6.210 -0.021 1.00 87.81 73 ILE A N 1
ATOM 617 C CA . ILE A 1 73 ? 4.240 -6.018 -1.367 1.00 87.81 73 ILE A CA 1
ATOM 618 C C . ILE A 1 73 ? 5.745 -6.248 -1.337 1.00 87.81 73 ILE A C 1
ATOM 620 O O . ILE A 1 73 ? 6.416 -5.873 -0.373 1.00 87.81 73 ILE A O 1
ATOM 624 N N . THR A 1 74 ? 6.294 -6.791 -2.415 1.00 87.94 74 THR A N 1
ATOM 625 C CA . THR A 1 74 ? 7.741 -6.904 -2.590 1.00 87.94 74 THR A CA 1
ATOM 626 C C . THR A 1 74 ? 8.180 -6.289 -3.910 1.00 87.94 74 THR A C 1
ATOM 628 O O . THR A 1 74 ? 7.368 -6.042 -4.803 1.00 87.94 74 THR A O 1
ATOM 631 N N . LYS A 1 75 ? 9.470 -5.969 -4.018 1.00 86.81 75 LYS A N 1
ATOM 632 C CA . LYS A 1 75 ? 10.026 -5.487 -5.284 1.00 86.81 75 LYS A CA 1
ATOM 633 C C . LYS A 1 75 ? 10.188 -6.657 -6.237 1.00 86.81 75 LYS A C 1
ATOM 635 O O . LYS A 1 75 ? 10.699 -7.704 -5.845 1.00 86.81 75 LYS A O 1
ATOM 640 N N . ASP A 1 76 ? 9.805 -6.438 -7.485 1.00 83.88 76 ASP A N 1
ATOM 641 C CA . ASP A 1 76 ? 10.021 -7.421 -8.532 1.00 83.88 76 ASP A CA 1
ATOM 642 C C . ASP A 1 76 ? 11.524 -7.573 -8.821 1.00 83.88 76 ASP A C 1
ATOM 644 O O . ASP A 1 76 ? 12.259 -6.585 -8.925 1.00 83.88 76 ASP A O 1
ATOM 648 N N . THR A 1 77 ? 11.999 -8.816 -8.932 1.00 76.62 77 THR A N 1
ATOM 649 C CA . THR A 1 77 ? 13.421 -9.105 -9.184 1.00 76.62 77 THR A CA 1
ATOM 650 C C . THR A 1 77 ? 13.818 -8.790 -10.628 1.00 76.62 77 THR A C 1
ATOM 652 O O . THR A 1 77 ? 14.980 -8.477 -10.877 1.00 76.62 77 THR A O 1
ATOM 655 N N . ALA A 1 78 ? 12.867 -8.823 -11.570 1.00 76.19 78 ALA A N 1
ATOM 656 C CA . ALA A 1 78 ? 13.105 -8.466 -12.966 1.00 76.19 78 ALA A CA 1
ATOM 657 C C . ALA A 1 78 ? 12.971 -6.952 -13.204 1.00 76.19 78 ALA A C 1
ATOM 659 O O . ALA A 1 78 ? 13.671 -6.399 -14.048 1.00 76.19 78 ALA A O 1
ATOM 660 N N . ASN A 1 79 ? 12.111 -6.263 -12.447 1.00 76.19 79 ASN A N 1
ATOM 661 C CA . ASN A 1 79 ? 11.891 -4.824 -12.566 1.00 76.19 79 ASN A CA 1
ATOM 662 C C . ASN A 1 79 ? 11.874 -4.148 -11.193 1.00 76.19 79 ASN A C 1
ATOM 664 O O . ASN A 1 79 ? 10.823 -3.998 -10.578 1.00 76.19 79 ASN A O 1
ATOM 668 N N . GLN A 1 80 ? 13.014 -3.609 -10.753 1.00 73.50 80 GLN A N 1
ATOM 669 C CA . GLN A 1 80 ? 13.117 -2.905 -9.460 1.00 73.50 80 GLN A CA 1
ATOM 670 C C . GLN A 1 80 ? 12.213 -1.659 -9.330 1.00 73.50 80 GLN A C 1
ATOM 672 O O . GLN A 1 80 ? 12.072 -1.115 -8.225 1.00 73.50 80 GLN A O 1
ATOM 677 N N . SER A 1 81 ? 11.640 -1.203 -10.450 1.00 81.12 81 SER A N 1
ATOM 678 C CA . SER A 1 81 ? 10.665 -0.110 -10.564 1.00 81.12 81 SER A CA 1
ATOM 679 C C . SER A 1 81 ? 9.209 -0.559 -10.371 1.00 81.12 81 SER A C 1
ATOM 681 O O . SER A 1 81 ? 8.325 0.287 -10.226 1.00 81.12 81 SER A O 1
ATOM 683 N N . CYS A 1 82 ? 8.953 -1.870 -10.379 1.00 86.44 82 CYS A N 1
ATOM 684 C CA . CYS A 1 82 ? 7.642 -2.469 -10.169 1.00 86.44 82 CYS A CA 1
ATOM 685 C C . CYS A 1 82 ? 7.590 -3.226 -8.838 1.00 86.44 82 CYS A C 1
ATOM 687 O O . CYS A 1 82 ? 8.583 -3.770 -8.346 1.00 86.44 82 CYS A O 1
ATOM 689 N N . PHE A 1 83 ? 6.395 -3.266 -8.269 1.00 88.00 83 PHE A N 1
ATOM 690 C CA . PHE A 1 83 ? 6.055 -4.054 -7.101 1.00 88.00 83 PHE A CA 1
ATOM 691 C C . P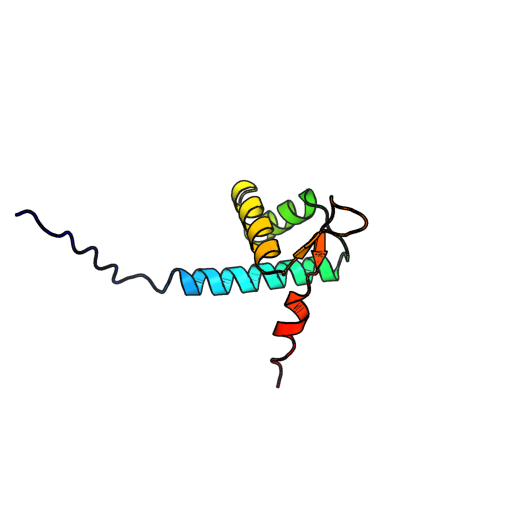HE A 1 83 ? 5.167 -5.215 -7.520 1.00 88.00 83 PHE A C 1
ATOM 693 O O . PHE A 1 83 ? 4.371 -5.099 -8.454 1.00 88.00 83 PHE A O 1
ATOM 700 N N . VAL A 1 84 ? 5.312 -6.320 -6.805 1.00 87.56 84 VAL A N 1
ATOM 701 C CA . VAL A 1 84 ? 4.481 -7.516 -6.920 1.00 87.56 84 VAL A CA 1
ATOM 702 C C . VAL A 1 84 ? 3.904 -7.851 -5.551 1.00 87.56 84 VAL A C 1
ATOM 704 O O . VAL A 1 84 ? 4.412 -7.399 -4.518 1.00 87.56 84 VAL A O 1
ATOM 707 N N . ILE A 1 85 ? 2.821 -8.624 -5.544 1.00 86.12 85 ILE A N 1
ATOM 708 C CA . ILE A 1 85 ? 2.206 -9.123 -4.313 1.00 86.12 85 ILE A CA 1
ATOM 709 C C . ILE A 1 85 ? 3.250 -9.901 -3.488 1.00 86.12 85 ILE A C 1
ATOM 711 O O . ILE A 1 85 ? 3.989 -10.729 -4.020 1.00 86.12 85 ILE A O 1
ATOM 715 N N . GLY A 1 86 ? 3.349 -9.588 -2.194 1.00 82.62 86 GLY A N 1
ATOM 716 C CA . GLY A 1 86 ? 4.244 -10.263 -1.253 1.00 82.62 86 GLY A CA 1
ATOM 717 C C . GLY A 1 86 ? 3.632 -11.530 -0.649 1.00 82.62 86 GLY A C 1
ATOM 718 O O . GLY A 1 86 ? 2.465 -11.864 -0.879 1.00 82.62 86 GLY A O 1
ATOM 719 N N . SER A 1 87 ? 4.414 -12.245 0.164 1.00 70.81 87 SER A N 1
ATOM 720 C CA . SER A 1 87 ? 4.015 -13.558 0.702 1.00 70.81 87 SER A CA 1
ATOM 721 C C . SER A 1 87 ? 3.007 -13.458 1.851 1.00 70.81 87 SER A C 1
ATOM 723 O O . SER A 1 87 ? 2.456 -14.473 2.281 1.00 70.81 87 SER A O 1
ATOM 725 N N . TYR A 1 88 ? 2.706 -12.244 2.330 1.00 68.44 88 TYR A N 1
ATOM 726 C CA . TYR A 1 88 ? 1.715 -11.989 3.383 1.00 68.44 88 TYR A CA 1
ATOM 727 C C . TYR A 1 88 ? 0.334 -12.612 3.091 1.00 68.44 88 TYR A C 1
ATOM 729 O O . TYR A 1 88 ? -0.397 -12.959 4.021 1.00 6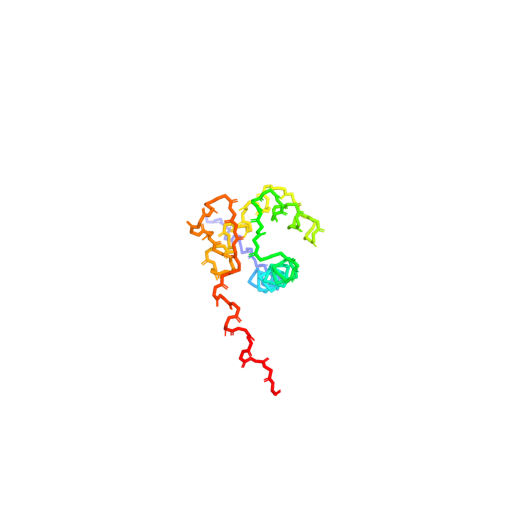8.44 88 TYR A O 1
ATOM 737 N N . ASN A 1 89 ? -0.014 -12.822 1.813 1.00 58.97 89 ASN A N 1
ATOM 738 C CA . ASN A 1 89 ? -1.284 -13.428 1.399 1.00 58.97 89 ASN A CA 1
ATOM 739 C C . ASN A 1 89 ? -1.479 -14.868 1.927 1.00 58.97 89 ASN A C 1
ATOM 741 O O . ASN A 1 89 ? -2.603 -15.269 2.233 1.00 58.97 89 ASN A O 1
ATOM 745 N N . LEU A 1 90 ? -0.390 -15.625 2.121 1.00 53.31 90 LEU A N 1
ATOM 746 C CA . LEU A 1 90 ? -0.444 -17.013 2.602 1.00 53.31 90 LEU A CA 1
ATOM 747 C C . LEU A 1 90 ? -0.898 -17.128 4.065 1.00 53.31 90 LEU A C 1
ATOM 749 O O . LEU A 1 90 ? -1.363 -18.189 4.470 1.00 53.31 90 LEU A O 1
ATOM 753 N N . ARG A 1 91 ? -0.802 -16.052 4.860 1.00 52.22 91 ARG A N 1
ATOM 754 C CA . ARG A 1 91 ? -1.116 -16.092 6.300 1.00 52.22 91 ARG A CA 1
ATOM 755 C C . ARG A 1 91 ? -2.552 -15.692 6.649 1.00 52.22 91 ARG A C 1
ATOM 757 O O . ARG A 1 91 ? -2.976 -15.927 7.773 1.00 52.22 91 ARG A O 1
ATOM 764 N N . TRP A 1 92 ? -3.300 -15.088 5.721 1.00 49.72 92 TRP A N 1
ATOM 765 C CA . TRP A 1 92 ? -4.690 -14.662 5.961 1.00 49.72 92 TRP A CA 1
ATOM 766 C C . TRP A 1 92 ? -5.742 -15.635 5.416 1.00 49.72 92 TRP A C 1
ATOM 768 O O . TRP A 1 92 ? -6.847 -15.678 5.949 1.00 49.72 92 TRP A O 1
ATOM 778 N N . ASN A 1 93 ? -5.400 -16.459 4.417 1.00 47.66 93 ASN A N 1
ATOM 779 C CA . ASN A 1 93 ? -6.311 -17.482 3.883 1.00 47.66 93 ASN A CA 1
ATOM 780 C C . ASN A 1 93 ? -6.465 -18.721 4.790 1.00 47.66 93 ASN A C 1
ATOM 782 O O . ASN A 1 93 ? -7.216 -19.625 4.447 1.00 47.66 93 ASN A O 1
ATOM 786 N N . THR A 1 94 ? -5.810 -18.778 5.956 1.00 46.22 94 THR A N 1
ATOM 787 C CA . THR A 1 94 ? -5.996 -19.872 6.931 1.00 46.22 94 THR A CA 1
ATOM 788 C C . THR A 1 94 ? -7.153 -19.643 7.908 1.00 46.22 94 THR A C 1
ATOM 790 O O . THR A 1 94 ? -7.328 -20.434 8.828 1.00 46.22 94 THR A O 1
ATOM 793 N N . SER A 1 95 ? -7.948 -18.584 7.726 1.00 42.56 95 SER A N 1
ATOM 794 C CA . SER A 1 95 ? -9.114 -18.299 8.570 1.00 42.56 95 SER A CA 1
ATOM 795 C C . SER A 1 95 ? -10.378 -18.105 7.734 1.00 42.56 95 SER A C 1
ATOM 797 O O . SER A 1 95 ? -10.989 -17.037 7.748 1.00 42.56 95 SER A O 1
ATOM 799 N N . CYS A 1 96 ? -10.788 -19.157 7.028 1.00 33.75 96 CYS A N 1
ATOM 800 C CA . CYS A 1 96 ? -12.201 -19.405 6.753 1.00 33.75 96 CYS A CA 1
ATOM 801 C C . CYS A 1 96 ? -12.554 -20.801 7.311 1.00 33.75 96 CYS A C 1
ATOM 803 O O . CYS A 1 96 ? -11.781 -21.727 7.060 1.00 33.75 96 CYS A O 1
ATOM 805 N N . PRO A 1 97 ? -13.629 -20.933 8.116 1.00 46.00 97 PRO A N 1
ATOM 806 C CA . PRO A 1 97 ? -14.150 -22.216 8.597 1.00 46.00 97 PRO A CA 1
ATOM 807 C C . PRO A 1 97 ? -14.752 -23.071 7.475 1.00 46.00 97 PRO A C 1
ATOM 809 O O . PRO A 1 97 ? -15.127 -22.494 6.427 1.00 46.00 97 PRO A O 1
#

Radius of gyration: 17.49 Å; chains: 1; bounding box: 28×45×56 Å